Protein AF-A0A453SEP3-F1 (afdb_mon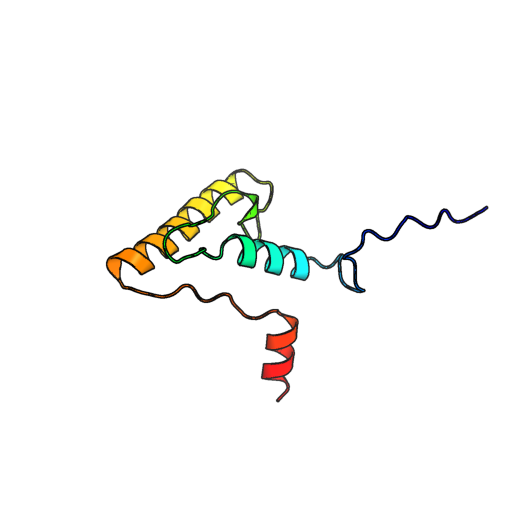omer)

Secondary structure (DSSP, 8-state):
---------TT--TTTTSHHHHHHHHHHHHS-BTTTB---SGGG-SS-TTSHHHHHHHHHHHHHHHHHHHHH-PPP-PPPPHHHHHHHHT-

Foldseek 3Di:
DDDPDPDDDPPDDPPNVDLLVQLLVLLVQQAADPLPRGDAALSNQSPRRPDPVSRVVRVVVRVVQNCCCVPVVDHDDRDDRPVVVVVVVVD

Radius of gyration: 17.07 Å; Cα contacts (8 Å, |Δi|>4): 82; chains: 1; bounding box: 42×41×43 Å

Organism: Aegilops tauschii subsp. strangulata (NCBI:txid200361)

Solvent-accessible surface area (backbone atoms only — not comparable to full-atom values): 5559 Å² total; per-residue (Å²): 134,84,80,84,77,74,81,80,64,93,81,70,56,97,74,71,86,41,69,67,55,56,32,53,48,10,53,59,56,39,51,60,50,92,87,77,46,76,40,62,33,22,66,34,18,63,88,34,53,84,35,73,67,13,24,54,50,21,44,53,55,41,48,52,54,51,48,36,32,76,76,68,67,48,78,89,75,81,76,78,56,72,74,54,52,57,56,61,74,73,107

Sequence (91 aa):
MAKLKRPRIHGAGPGSDDVSYLIDSARRMQAPVGGRVYFTGEHTSEHYNGYVHGAYLAGIDSADILMNKVLNNVEFKVRPKYDEEQKAEAK

InterPro domains:
  IPR002937 Amine oxidase [PF01593] (27-65)
  IPR036188 FAD/NAD(P)-binding domain superfamily [G3DSA:3.50.50.60] (17-85)
  IPR036188 FAD/NAD(P)-binding domain superfamily [SSF51905] (29-68)

Mean predicted aligned error: 11.3 Å

pLDDT: mean 76.24, std 20.93, range [32.62, 98.0]

Nearest PDB structures (foldseek):
  3kpf-assembly1_A  TM=9.218E-01  e=2.980E-04  Zea mays
  1b37-assembly2_B  TM=9.310E-01  e=9.243E-04  Zea mays
  4gur-assembly1_A  TM=9.193E-01  e=4.119E-01  Homo sapiens

Structure (mmCIF, N/CA/C/O backbone):
data_AF-A0A453SEP3-F1
#
_entry.id   AF-A0A453SEP3-F1
#
loop_
_atom_site.group_PDB
_atom_site.id
_atom_site.type_symbol
_atom_site.label_atom_id
_atom_site.label_alt_id
_atom_site.label_comp_id
_atom_site.label_asym_id
_atom_site.label_entity_id
_atom_site.label_seq_id
_atom_site.pdbx_PDB_ins_code
_atom_site.Cartn_x
_atom_site.Cartn_y
_atom_site.Cartn_z
_atom_site.occupancy
_atom_site.B_iso_or_equiv
_atom_site.auth_seq_id
_atom_site.auth_comp_id
_atom_site.auth_asym_id
_atom_site.auth_atom_id
_atom_site.pdbx_PDB_model_num
ATOM 1 N N . MET A 1 1 ? 31.135 32.931 -20.576 1.00 43.25 1 MET A N 1
ATOM 2 C CA . MET A 1 1 ? 30.053 31.920 -20.603 1.00 43.25 1 MET A CA 1
ATOM 3 C C . MET A 1 1 ? 29.103 32.189 -19.445 1.00 43.25 1 MET A C 1
ATOM 5 O O . MET A 1 1 ? 29.509 32.052 -18.298 1.00 43.25 1 MET A O 1
ATOM 9 N N . ALA A 1 2 ? 27.883 32.651 -19.723 1.00 40.91 2 ALA A N 1
ATOM 10 C CA . ALA A 1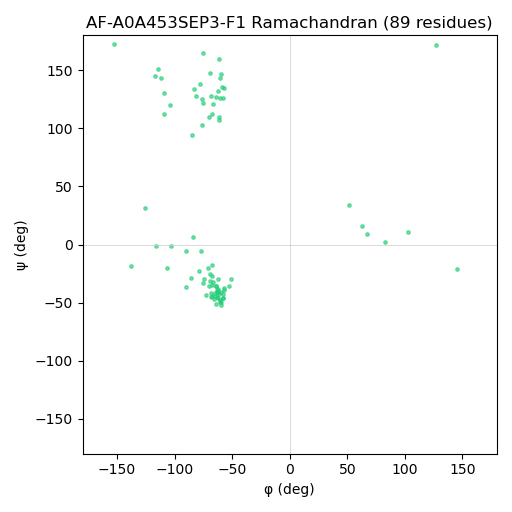 2 ? 26.882 32.901 -18.688 1.00 40.91 2 ALA A CA 1
ATOM 11 C C . ALA A 1 2 ? 26.301 31.562 -18.203 1.00 40.91 2 ALA A C 1
ATOM 13 O O . ALA A 1 2 ? 25.776 30.789 -19.002 1.00 40.91 2 ALA A O 1
ATOM 14 N N . LYS A 1 3 ? 26.411 31.267 -16.903 1.00 47.16 3 LYS A N 1
ATOM 15 C CA . LYS A 1 3 ? 25.736 30.114 -16.296 1.00 47.16 3 LYS A CA 1
ATOM 16 C C . LYS A 1 3 ? 24.234 30.406 -16.274 1.00 47.16 3 LYS A C 1
ATOM 18 O O . LYS A 1 3 ? 23.793 31.277 -15.527 1.00 47.16 3 LYS A O 1
ATOM 23 N N . LEU A 1 4 ? 23.458 29.696 -17.094 1.00 44.44 4 LEU A N 1
ATOM 24 C CA . LEU A 1 4 ? 21.996 29.749 -17.056 1.00 44.44 4 LEU A CA 1
ATOM 25 C C . LEU A 1 4 ? 21.528 29.260 -15.675 1.00 44.44 4 LEU A C 1
ATOM 27 O O . LEU A 1 4 ? 21.658 28.080 -15.343 1.00 44.44 4 LEU A O 1
ATOM 31 N N . LYS A 1 5 ? 21.016 30.170 -14.844 1.00 49.19 5 LYS A N 1
ATOM 32 C CA . LYS A 1 5 ? 20.440 29.829 -13.541 1.00 49.19 5 LYS A CA 1
ATOM 33 C C . LYS A 1 5 ? 19.061 29.225 -13.793 1.00 49.19 5 LYS A C 1
ATOM 35 O O . LYS A 1 5 ? 18.125 29.943 -14.131 1.00 49.19 5 LYS A O 1
ATOM 40 N N . ARG A 1 6 ? 18.960 27.897 -13.695 1.00 42.38 6 ARG A N 1
ATOM 41 C CA . ARG A 1 6 ? 17.690 27.175 -13.860 1.00 42.38 6 ARG A CA 1
ATOM 42 C C . ARG A 1 6 ? 16.681 27.689 -12.818 1.00 42.38 6 ARG A C 1
ATOM 44 O O . ARG A 1 6 ? 17.077 27.886 -11.664 1.00 42.38 6 ARG A O 1
ATOM 51 N N . PRO A 1 7 ? 15.419 27.953 -13.196 1.00 37.47 7 PRO A N 1
ATOM 52 C CA . PRO A 1 7 ? 14.418 28.441 -12.259 1.00 37.47 7 PRO A CA 1
ATOM 53 C C . PRO A 1 7 ? 14.182 27.402 -11.159 1.00 37.47 7 PRO A C 1
ATOM 55 O O . PRO A 1 7 ? 14.017 26.215 -11.434 1.00 37.47 7 PRO A O 1
ATOM 58 N N . ARG A 1 8 ? 14.184 27.858 -9.901 1.00 44.97 8 ARG A N 1
ATOM 59 C CA . ARG A 1 8 ? 13.777 27.040 -8.756 1.00 44.97 8 ARG A CA 1
ATOM 60 C C . ARG A 1 8 ? 12.278 26.782 -8.891 1.00 44.97 8 ARG A C 1
ATOM 62 O O . ARG A 1 8 ? 11.489 27.718 -8.763 1.00 44.97 8 ARG A O 1
ATOM 69 N N . ILE A 1 9 ? 11.894 25.533 -9.131 1.00 47.06 9 ILE A N 1
ATO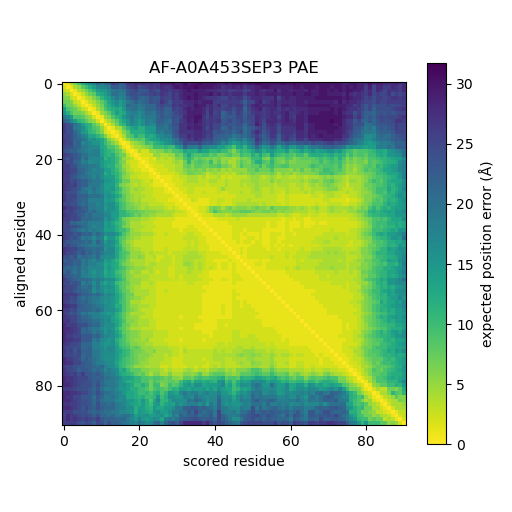M 70 C CA . ILE A 1 9 ? 10.530 25.082 -8.858 1.00 47.06 9 ILE A CA 1
ATOM 71 C C . ILE A 1 9 ? 10.254 25.330 -7.368 1.00 47.06 9 ILE A C 1
ATOM 73 O O . ILE A 1 9 ? 11.066 24.976 -6.508 1.00 47.06 9 ILE A O 1
ATOM 77 N N . HIS A 1 10 ? 9.168 26.041 -7.058 1.00 32.62 10 HIS A N 1
ATOM 78 C CA . HIS A 1 10 ? 8.760 26.290 -5.676 1.00 32.62 10 HIS A CA 1
ATOM 79 C C . HIS A 1 10 ? 8.467 24.935 -5.016 1.00 32.62 10 HIS A C 1
ATOM 81 O O . HIS A 1 10 ? 7.490 24.282 -5.364 1.00 32.62 10 HIS A O 1
ATOM 87 N N . GLY A 1 11 ? 9.358 24.497 -4.122 1.00 42.66 11 GLY A N 1
ATOM 88 C CA . GLY A 1 11 ? 9.270 23.211 -3.419 1.00 42.66 11 GLY A CA 1
ATOM 89 C C . GLY A 1 11 ? 10.620 22.534 -3.150 1.00 42.66 11 GLY A C 1
ATOM 90 O O . GLY A 1 11 ? 10.725 21.742 -2.221 1.00 42.66 11 GLY A O 1
ATOM 91 N N . ALA A 1 12 ? 11.673 22.877 -3.897 1.00 41.88 12 ALA A N 1
ATOM 92 C CA . ALA A 1 12 ? 13.000 22.285 -3.720 1.00 41.88 12 ALA A CA 1
ATOM 93 C C . ALA A 1 12 ? 13.807 23.009 -2.621 1.00 41.88 12 ALA A C 1
ATOM 95 O O . ALA A 1 12 ? 14.447 24.039 -2.865 1.00 41.88 12 ALA A O 1
ATOM 96 N N . GLY A 1 13 ? 13.741 22.485 -1.394 1.00 39.25 13 GLY A N 1
ATOM 97 C CA . GLY A 1 13 ? 14.729 22.756 -0.346 1.00 39.25 13 GLY A CA 1
ATOM 98 C C . GLY A 1 13 ? 16.042 21.991 -0.596 1.00 39.25 13 GLY A C 1
ATOM 99 O O . GLY A 1 13 ? 16.067 21.081 -1.428 1.00 39.25 13 GLY A O 1
ATOM 100 N N . PRO A 1 14 ? 17.145 22.352 0.082 1.00 38.25 14 PRO A N 1
ATOM 101 C CA . PRO A 1 14 ? 18.397 21.594 0.001 1.00 38.25 14 PRO A CA 1
ATOM 102 C C . PRO A 1 14 ? 18.161 20.153 0.503 1.00 38.25 14 PRO A C 1
ATOM 104 O O . PRO A 1 14 ? 17.618 19.988 1.591 1.00 38.25 14 PRO A O 1
ATOM 107 N N . GLY A 1 15 ? 18.505 19.140 -0.308 1.00 48.03 15 GLY A N 1
ATOM 108 C CA . GLY A 1 15 ? 18.208 17.711 -0.056 1.00 48.03 15 GLY A CA 1
ATOM 109 C C . GLY A 1 15 ? 17.033 17.125 -0.866 1.00 48.03 15 GLY A C 1
ATOM 110 O O . GLY A 1 15 ? 16.551 16.034 -0.586 1.00 48.03 15 GLY A O 1
ATOM 111 N N . SER A 1 16 ? 16.529 17.859 -1.865 1.00 50.84 16 SER A N 1
ATOM 112 C CA . SER A 1 16 ? 15.387 17.447 -2.708 1.00 50.84 16 SER A CA 1
ATOM 113 C C . SER A 1 16 ? 15.717 16.408 -3.789 1.00 50.84 16 SER A C 1
ATOM 115 O O . SER A 1 16 ? 14.799 15.906 -4.435 1.00 50.84 16 SER A O 1
ATOM 117 N N . ASP A 1 17 ? 16.995 16.061 -3.946 1.00 53.28 17 ASP A N 1
ATOM 118 C CA . ASP A 1 17 ? 17.484 15.109 -4.951 1.00 53.28 17 ASP A CA 1
ATOM 119 C C . ASP A 1 17 ? 17.801 13.726 -4.340 1.00 53.28 17 ASP A C 1
ATOM 121 O O . ASP A 1 17 ? 18.208 12.803 -5.047 1.00 53.28 17 ASP A O 1
ATOM 125 N N . ASP A 1 18 ? 17.621 13.571 -3.024 1.00 57.97 18 ASP A N 1
ATOM 126 C CA . ASP A 1 18 ? 18.017 12.373 -2.292 1.00 57.97 18 ASP A CA 1
ATOM 127 C C . ASP A 1 18 ? 16.940 11.282 -2.393 1.00 57.97 18 ASP A C 1
ATOM 129 O O . ASP A 1 18 ? 15.748 11.527 -2.191 1.00 57.97 18 ASP A O 1
ATOM 133 N N . VAL A 1 19 ? 17.363 10.042 -2.669 1.00 62.41 19 VAL A N 1
ATOM 134 C CA . VAL A 1 19 ? 16.492 8.853 -2.806 1.00 62.41 19 VAL A CA 1
ATOM 135 C C . VAL A 1 19 ? 15.547 8.688 -1.603 1.00 62.41 19 VAL A C 1
ATOM 137 O O . VAL A 1 19 ? 14.411 8.244 -1.761 1.00 62.41 19 VAL A O 1
ATOM 140 N N . SER A 1 20 ? 15.966 9.134 -0.416 1.00 66.44 20 SER A N 1
ATOM 141 C CA . SER A 1 20 ? 15.157 9.170 0.808 1.00 66.44 20 SER A CA 1
ATOM 142 C C . SER A 1 20 ? 13.861 9.977 0.660 1.00 66.44 20 SER A C 1
ATOM 144 O O . SER A 1 20 ? 12.821 9.569 1.170 1.00 66.44 20 SER A O 1
ATOM 146 N N . TYR A 1 21 ? 13.882 11.092 -0.078 1.00 67.00 21 TYR A N 1
ATOM 147 C CA . TYR A 1 21 ? 12.694 11.921 -0.303 1.00 67.00 21 TYR A CA 1
ATOM 148 C C . TYR A 1 21 ? 11.678 11.230 -1.217 1.00 67.00 21 TYR A C 1
ATOM 150 O O . TYR A 1 21 ? 10.468 11.359 -1.016 1.00 67.00 21 TYR A O 1
ATOM 158 N N . LEU A 1 22 ? 12.161 10.478 -2.211 1.00 67.69 22 LEU A N 1
ATOM 159 C CA . LEU A 1 22 ? 11.318 9.675 -3.101 1.00 67.69 22 LEU A CA 1
ATO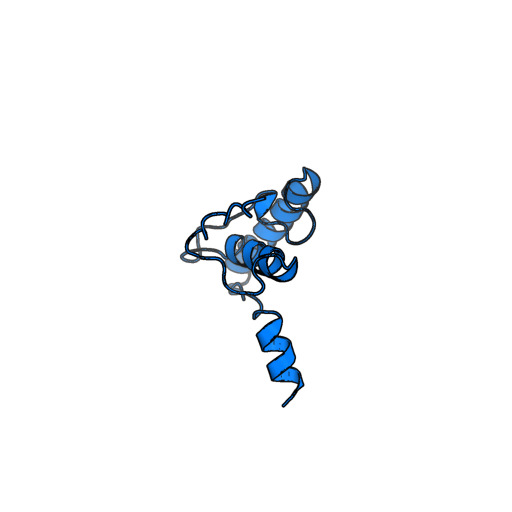M 160 C C . LEU A 1 22 ? 10.679 8.506 -2.346 1.00 67.69 22 LEU A C 1
ATOM 162 O O . LEU A 1 22 ? 9.483 8.263 -2.498 1.00 67.69 22 LEU A O 1
ATOM 166 N N . ILE A 1 23 ? 11.453 7.848 -1.482 1.00 70.25 23 ILE A N 1
ATOM 167 C CA . ILE A 1 23 ? 10.992 6.784 -0.583 1.00 70.25 23 ILE A CA 1
ATOM 168 C C . ILE A 1 23 ? 9.891 7.294 0.360 1.00 70.25 23 ILE A C 1
ATOM 170 O O . ILE A 1 23 ? 8.807 6.708 0.433 1.00 70.25 23 ILE A O 1
ATOM 174 N N . ASP A 1 24 ? 10.118 8.429 1.024 1.00 75.81 24 ASP A N 1
ATOM 175 C CA . ASP A 1 24 ? 9.126 9.053 1.906 1.00 75.81 24 ASP A CA 1
ATOM 176 C C . ASP A 1 24 ? 7.863 9.473 1.143 1.00 75.81 24 ASP A C 1
ATOM 178 O O . ASP A 1 24 ? 6.741 9.331 1.644 1.00 75.81 24 ASP A O 1
ATOM 182 N N . SER A 1 25 ? 8.029 9.970 -0.085 1.00 76.88 25 SER A N 1
ATOM 183 C CA . SER A 1 25 ? 6.910 10.356 -0.945 1.00 76.88 25 SER A CA 1
ATOM 184 C C . SER A 1 25 ? 6.067 9.142 -1.337 1.00 76.88 25 SER A C 1
ATOM 186 O O . SER A 1 25 ? 4.848 9.185 -1.183 1.00 76.88 25 SER A O 1
ATOM 188 N N . ALA A 1 26 ? 6.693 8.039 -1.761 1.00 81.69 26 ALA A N 1
ATOM 189 C CA . ALA A 1 26 ? 6.005 6.79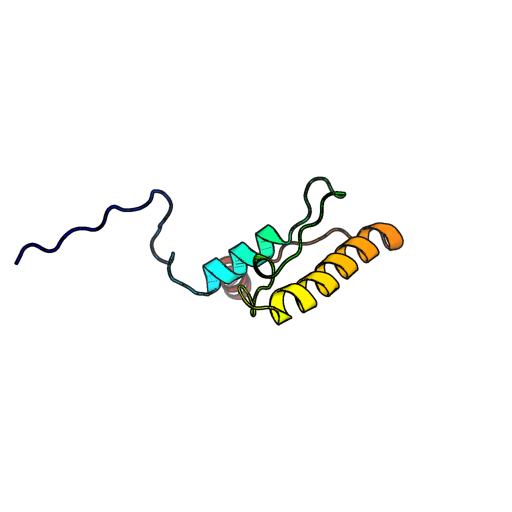0 -2.096 1.00 81.69 26 ALA A CA 1
ATOM 190 C C . ALA A 1 26 ? 5.196 6.244 -0.909 1.00 81.69 26 ALA A C 1
ATOM 192 O O . ALA A 1 26 ? 4.006 5.953 -1.048 1.00 81.69 26 ALA A O 1
ATOM 193 N N . ARG A 1 27 ? 5.790 6.222 0.293 1.00 80.69 27 ARG A N 1
ATOM 194 C CA . ARG A 1 27 ? 5.100 5.798 1.525 1.00 80.69 27 ARG A CA 1
ATOM 195 C C . ARG A 1 27 ? 3.886 6.656 1.847 1.00 80.69 27 ARG A C 1
ATOM 197 O O . ARG A 1 27 ? 2.857 6.147 2.288 1.00 80.69 27 ARG A O 1
ATOM 204 N N . ARG A 1 28 ? 3.992 7.971 1.655 1.00 84.88 28 ARG A N 1
ATOM 205 C CA . ARG A 1 28 ? 2.881 8.884 1.938 1.00 84.88 28 ARG A CA 1
ATOM 206 C C . ARG A 1 28 ? 1.781 8.799 0.886 1.00 84.88 28 ARG A C 1
ATOM 208 O O . ARG A 1 28 ? 0.623 8.980 1.244 1.00 84.88 28 ARG A O 1
ATOM 215 N N . MET A 1 29 ? 2.121 8.470 -0.360 1.00 86.31 29 MET A N 1
ATOM 216 C CA . MET A 1 29 ? 1.140 8.148 -1.400 1.00 86.31 29 MET A CA 1
ATOM 217 C C . MET A 1 29 ? 0.389 6.844 -1.105 1.00 86.31 29 MET A C 1
ATOM 219 O O . MET A 1 29 ? -0.791 6.759 -1.417 1.00 86.31 29 MET A O 1
ATOM 223 N N . GLN A 1 30 ? 1.026 5.860 -0.462 1.00 90.06 30 GLN A N 1
ATOM 224 C CA . GLN A 1 30 ? 0.365 4.612 -0.054 1.00 90.06 30 GLN A CA 1
ATOM 225 C C . GLN A 1 30 ? -0.624 4.804 1.116 1.00 90.06 30 GLN A C 1
ATOM 227 O O . GLN A 1 30 ? -1.506 3.971 1.331 1.00 90.06 30 GLN A O 1
ATOM 232 N N . ALA A 1 31 ? -0.500 5.893 1.884 1.00 91.06 31 ALA A N 1
ATOM 233 C CA . ALA A 1 31 ? -1.324 6.125 3.063 1.00 91.06 31 ALA A CA 1
ATOM 234 C C . ALA A 1 31 ? -2.817 6.286 2.700 1.00 91.06 31 ALA A C 1
ATOM 236 O O . ALA A 1 31 ? -3.163 7.140 1.879 1.00 91.06 31 ALA A O 1
ATOM 237 N N . PRO A 1 32 ? -3.728 5.524 3.333 1.00 92.56 32 PRO A N 1
ATOM 238 C CA . PRO A 1 32 ? -5.150 5.629 3.050 1.00 92.56 32 PRO A CA 1
ATOM 239 C C . PRO A 1 32 ? -5.735 6.956 3.539 1.00 92.56 32 PRO A C 1
ATOM 241 O O . PRO A 1 32 ? -5.347 7.499 4.576 1.00 92.56 32 PRO A O 1
ATOM 244 N N . VAL A 1 33 ? -6.736 7.451 2.813 1.00 93.19 33 VAL A N 1
ATOM 245 C CA . VAL A 1 33 ? -7.445 8.699 3.118 1.00 93.19 33 VAL A CA 1
ATOM 246 C C . VAL A 1 33 ? -8.860 8.376 3.595 1.00 93.19 33 VAL A C 1
ATOM 248 O O . VAL A 1 33 ? -9.589 7.590 2.984 1.00 93.19 33 VAL A O 1
ATOM 251 N N . GLY A 1 34 ? -9.255 8.965 4.726 1.00 89.44 34 GLY A N 1
ATOM 252 C CA . GLY A 1 34 ? -10.600 8.798 5.291 1.00 89.44 34 GLY A CA 1
ATOM 253 C C . GLY A 1 34 ? -10.952 7.360 5.701 1.00 89.44 34 GLY A C 1
ATOM 254 O O . GLY A 1 34 ? -12.130 7.046 5.853 1.00 89.44 34 GLY A O 1
ATOM 255 N N . GLY A 1 35 ? -9.955 6.475 5.832 1.00 85.75 35 GLY A N 1
ATOM 256 C CA . GLY A 1 35 ? -10.118 5.080 6.264 1.00 85.75 35 GLY A CA 1
ATOM 257 C C . GLY A 1 35 ? -10.875 4.169 5.291 1.00 85.75 35 GLY A C 1
ATOM 258 O O . GLY A 1 35 ? -11.247 3.062 5.668 1.00 85.75 35 GLY A O 1
ATOM 259 N N . ARG A 1 36 ? -11.160 4.635 4.069 1.00 92.31 36 ARG A N 1
ATOM 260 C CA . ARG A 1 36 ? -11.926 3.881 3.058 1.00 92.31 36 ARG A CA 1
ATOM 261 C C . ARG A 1 36 ? -11.350 3.984 1.651 1.00 92.31 36 ARG A C 1
ATOM 263 O O . ARG A 1 36 ? -11.684 3.158 0.810 1.00 92.31 36 ARG A O 1
ATOM 270 N N . VAL A 1 37 ? -10.509 4.983 1.392 1.00 95.12 37 VAL A N 1
ATOM 271 C CA . VAL A 1 37 ? -9.832 5.157 0.106 1.00 95.12 37 VAL A CA 1
ATOM 272 C C . VAL A 1 37 ? -8.384 4.724 0.270 1.00 95.12 37 VAL A C 1
ATOM 274 O O . VAL A 1 37 ? -7.660 5.289 1.089 1.00 95.12 37 VAL A O 1
ATOM 277 N N . TYR A 1 38 ? -7.987 3.718 -0.503 1.00 95.88 38 TYR A N 1
ATOM 278 C CA . TYR A 1 38 ? -6.653 3.125 -0.495 1.00 95.88 38 TYR A CA 1
ATOM 279 C C . TYR A 1 38 ? -6.006 3.335 -1.856 1.00 95.88 38 TYR A C 1
ATOM 281 O O . TYR A 1 38 ? -6.686 3.299 -2.882 1.00 95.88 38 TYR A O 1
ATOM 289 N N . PHE A 1 39 ? -4.696 3.550 -1.851 1.00 95.56 39 PHE A N 1
ATOM 290 C CA . PHE A 1 39 ? -3.917 3.814 -3.053 1.00 95.56 39 PHE A CA 1
ATOM 291 C C . PHE A 1 39 ? -2.981 2.648 -3.332 1.00 95.56 39 PHE A C 1
ATOM 293 O O . PHE A 1 39 ? -2.454 2.015 -2.417 1.00 95.56 39 PHE A O 1
ATOM 300 N N . THR A 1 40 ? -2.799 2.351 -4.610 1.00 96.69 40 THR A N 1
ATOM 301 C CA . THR A 1 40 ? -1.874 1.333 -5.100 1.00 96.69 40 THR A CA 1
ATOM 302 C C . THR A 1 40 ? -1.425 1.699 -6.514 1.00 96.69 40 THR A C 1
ATOM 304 O O . THR A 1 40 ? -1.956 2.637 -7.115 1.00 96.69 40 THR A O 1
ATOM 307 N N . GLY A 1 41 ? -0.463 0.956 -7.048 1.00 94.94 41 GLY A N 1
ATOM 308 C CA . GLY A 1 41 ? 0.157 1.192 -8.347 1.00 94.94 41 GLY A CA 1
ATOM 309 C C . GLY A 1 41 ? 1.675 1.262 -8.235 1.00 94.94 41 GLY A C 1
ATOM 310 O O . GLY A 1 41 ? 2.242 1.281 -7.144 1.00 94.94 41 GLY A O 1
ATOM 311 N N . GLU A 1 42 ? 2.364 1.303 -9.373 1.00 95.25 42 GLU A N 1
ATOM 312 C CA . GLU A 1 42 ? 3.830 1.322 -9.399 1.00 95.25 42 GLU A CA 1
ATOM 313 C C . GLU A 1 42 ? 4.400 2.493 -8.601 1.00 95.25 42 GLU A C 1
ATOM 315 O O . GLU A 1 42 ? 5.362 2.318 -7.861 1.00 95.25 42 GLU A O 1
ATOM 320 N N . HIS A 1 43 ? 3.767 3.665 -8.668 1.00 92.38 43 HIS A N 1
ATOM 321 C CA . HIS A 1 43 ? 4.252 4.857 -7.983 1.00 92.38 43 HIS A CA 1
ATOM 322 C C . HIS A 1 43 ? 4.190 4.775 -6.449 1.00 92.38 43 HIS A C 1
ATOM 324 O O . HIS A 1 43 ? 4.873 5.545 -5.776 1.00 92.38 43 HIS A O 1
ATOM 330 N N . THR A 1 44 ? 3.408 3.850 -5.881 1.00 91.56 44 THR A N 1
ATOM 331 C CA . THR A 1 44 ? 3.342 3.640 -4.427 1.00 91.56 44 THR A CA 1
ATOM 332 C C . THR A 1 44 ? 4.367 2.620 -3.928 1.00 91.56 44 THR A C 1
ATOM 334 O O . THR A 1 44 ? 4.492 2.435 -2.722 1.00 91.56 44 THR A O 1
ATOM 337 N N . SER A 1 45 ? 5.111 1.958 -4.824 1.00 90.38 45 SER A N 1
ATOM 338 C CA . SER A 1 45 ? 6.208 1.069 -4.438 1.00 90.38 45 SER A CA 1
ATOM 339 C C . SER A 1 45 ? 7.437 1.880 -4.028 1.00 90.38 45 SER A C 1
ATOM 341 O O . SER A 1 45 ? 7.946 2.686 -4.803 1.00 90.38 45 SER A O 1
ATOM 343 N N . GLU A 1 46 ? 7.945 1.636 -2.821 1.00 85.81 46 GLU A N 1
ATOM 344 C CA . GLU A 1 46 ? 9.117 2.335 -2.282 1.00 85.81 46 GLU A CA 1
ATOM 345 C C . GLU A 1 46 ? 10.393 2.070 -3.097 1.00 85.81 46 GLU A C 1
ATOM 347 O O . GLU A 1 46 ? 11.175 2.983 -3.352 1.00 85.81 46 GLU A O 1
ATOM 352 N N . HIS A 1 47 ? 10.598 0.822 -3.524 1.00 87.38 47 HIS A N 1
ATOM 353 C CA . HIS A 1 47 ? 11.846 0.386 -4.160 1.00 87.38 47 HIS A CA 1
ATOM 354 C C . HIS A 1 47 ? 11.726 0.155 -5.669 1.00 87.38 47 HIS A C 1
ATOM 356 O O . HIS A 1 47 ? 12.737 0.165 -6.366 1.00 87.38 47 HIS A O 1
ATOM 362 N N . TYR A 1 48 ? 10.509 -0.038 -6.182 1.00 90.25 48 TYR A N 1
ATOM 363 C CA . TYR A 1 48 ? 10.271 -0.441 -7.572 1.00 90.25 48 TYR A CA 1
ATOM 364 C C . TYR A 1 48 ? 9.309 0.506 -8.301 1.00 90.25 48 TYR A C 1
ATOM 366 O O . TYR A 1 48 ? 8.559 0.093 -9.188 1.00 90.25 48 TYR A O 1
ATOM 374 N N . ASN A 1 49 ? 9.331 1.789 -7.936 1.00 87.81 49 ASN A N 1
ATOM 375 C CA . ASN A 1 49 ? 8.557 2.822 -8.614 1.00 87.81 49 ASN A CA 1
ATOM 376 C C . ASN A 1 49 ? 8.901 2.888 -10.112 1.00 87.81 49 ASN A C 1
ATOM 378 O O . ASN A 1 49 ? 10.070 2.843 -10.494 1.00 87.81 49 ASN A O 1
ATOM 382 N N . GLY A 1 50 ? 7.874 2.974 -10.959 1.00 91.62 50 GLY A N 1
ATOM 383 C CA . GLY A 1 50 ? 8.017 3.044 -12.414 1.00 91.62 50 GLY A CA 1
ATOM 384 C C . GLY A 1 50 ? 8.197 1.690 -13.106 1.00 91.62 50 GLY A C 1
ATOM 385 O O . GLY A 1 50 ? 8.336 1.655 -14.328 1.00 91.62 50 GLY A O 1
ATOM 386 N N . TYR A 1 51 ? 8.158 0.576 -12.365 1.00 95.56 51 TYR A N 1
ATOM 387 C CA . TYR A 1 51 ? 8.252 -0.773 -12.922 1.00 95.56 51 TYR A CA 1
ATOM 388 C C . TYR A 1 51 ? 6.967 -1.580 -12.730 1.00 95.56 51 TYR A C 1
ATOM 390 O O . TYR A 1 51 ? 6.261 -1.457 -11.731 1.00 95.56 51 TYR A O 1
ATOM 398 N N . VAL A 1 52 ? 6.721 -2.512 -13.656 1.00 97.50 52 VAL A N 1
ATOM 399 C CA . VAL A 1 52 ? 5.560 -3.421 -13.623 1.00 97.50 52 VAL A CA 1
ATOM 400 C C . VAL A 1 52 ? 5.514 -4.260 -12.342 1.00 97.50 52 VAL A C 1
ATOM 402 O O . VAL A 1 52 ? 4.458 -4.408 -11.732 1.00 97.50 52 VAL A O 1
ATOM 405 N N . HIS A 1 53 ? 6.657 -4.788 -11.897 1.00 96.62 53 HIS A N 1
ATOM 406 C CA . HIS A 1 53 ? 6.717 -5.567 -10.656 1.00 96.62 53 HIS A CA 1
ATOM 407 C C . HIS A 1 53 ? 6.488 -4.693 -9.414 1.00 96.62 53 HIS A C 1
ATOM 409 O O . HIS A 1 53 ? 5.980 -5.193 -8.416 1.00 96.62 53 HIS A O 1
ATOM 415 N N . GLY A 1 54 ? 6.776 -3.389 -9.493 1.00 95.44 54 GLY A N 1
ATOM 416 C CA . GLY A 1 54 ? 6.397 -2.432 -8.459 1.00 95.44 54 GLY A CA 1
ATOM 417 C C . GLY A 1 54 ? 4.885 -2.319 -8.307 1.00 95.44 54 GLY A C 1
ATOM 418 O O . GLY A 1 54 ? 4.397 -2.410 -7.187 1.00 95.44 54 GLY A O 1
ATOM 419 N N . ALA A 1 55 ? 4.138 -2.219 -9.413 1.00 97.12 55 ALA A N 1
ATOM 420 C CA . ALA A 1 55 ? 2.671 -2.234 -9.378 1.00 97.12 55 ALA A CA 1
ATOM 421 C C . ALA A 1 55 ? 2.116 -3.551 -8.817 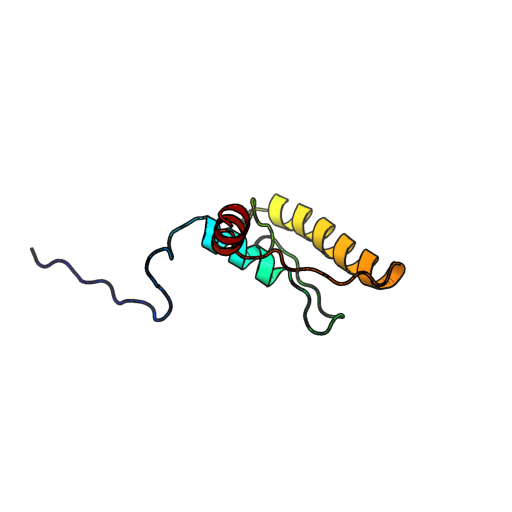1.00 97.12 55 ALA A C 1
ATOM 423 O O . ALA A 1 55 ? 1.191 -3.532 -8.009 1.00 97.12 55 ALA A O 1
ATOM 424 N N . TYR A 1 56 ? 2.693 -4.691 -9.213 1.00 98.00 56 TYR A N 1
ATOM 425 C CA . TYR A 1 56 ? 2.287 -6.003 -8.703 1.00 98.00 56 TYR A CA 1
ATOM 426 C C . TYR A 1 56 ? 2.455 -6.111 -7.180 1.00 98.00 56 TYR A C 1
ATOM 428 O O . TYR A 1 56 ? 1.504 -6.453 -6.479 1.00 98.00 56 TYR A O 1
ATOM 436 N N . LEU A 1 57 ? 3.645 -5.780 -6.664 1.00 96.88 57 LEU A N 1
ATOM 437 C CA . LEU A 1 57 ? 3.941 -5.857 -5.231 1.00 96.88 57 LEU A CA 1
ATOM 438 C C . LEU A 1 57 ? 3.138 -4.826 -4.430 1.00 96.88 57 LEU A C 1
ATOM 440 O O . LEU A 1 57 ? 2.516 -5.182 -3.435 1.00 96.88 57 LEU A O 1
ATOM 444 N N . ALA A 1 58 ? 3.052 -3.581 -4.910 1.00 95.88 58 ALA A N 1
ATOM 445 C CA . ALA A 1 58 ? 2.242 -2.547 -4.269 1.00 95.88 58 ALA A CA 1
ATOM 446 C C . ALA A 1 58 ? 0.744 -2.898 -4.239 1.00 95.88 58 ALA A C 1
ATOM 448 O O . ALA A 1 58 ? 0.0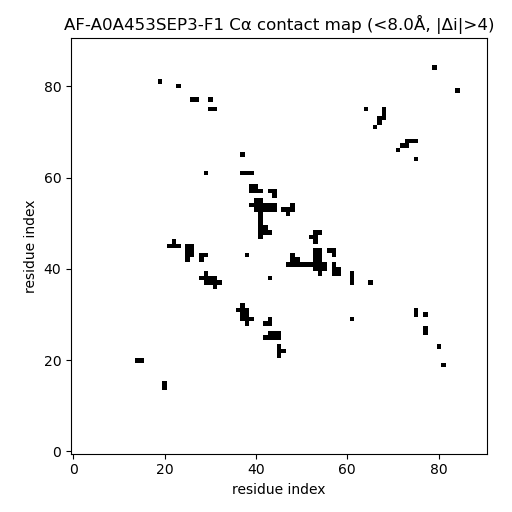29 -2.473 -3.331 1.00 95.88 58 ALA A O 1
ATOM 449 N N . GLY A 1 59 ? 0.254 -3.665 -5.219 1.00 97.12 59 GLY A N 1
ATOM 450 C CA . GLY A 1 59 ? -1.104 -4.212 -5.227 1.00 97.12 59 GLY A CA 1
ATOM 451 C C . GLY A 1 59 ? -1.363 -5.125 -4.034 1.00 97.12 59 GLY A C 1
ATOM 452 O O . GLY A 1 59 ? -2.365 -4.958 -3.337 1.00 97.12 59 GLY A O 1
ATOM 453 N N . ILE A 1 60 ? -0.435 -6.051 -3.785 1.00 98.00 60 ILE A N 1
ATOM 454 C CA . ILE A 1 60 ? -0.487 -6.980 -2.649 1.00 98.00 60 ILE A CA 1
ATOM 455 C C . ILE A 1 60 ? -0.400 -6.201 -1.332 1.00 98.00 60 ILE A C 1
ATOM 457 O O . ILE A 1 60 ? -1.292 -6.331 -0.496 1.00 98.00 60 ILE A O 1
ATOM 461 N N . ASP A 1 61 ? 0.592 -5.318 -1.188 1.00 95.25 61 ASP A N 1
ATOM 462 C CA . ASP A 1 61 ? 0.800 -4.541 0.041 1.00 95.25 61 ASP A CA 1
ATOM 463 C C . ASP A 1 61 ? -0.434 -3.699 0.405 1.00 95.25 61 ASP A C 1
ATOM 465 O O . ASP A 1 61 ? -0.894 -3.693 1.549 1.00 95.25 61 ASP A O 1
ATOM 469 N N . SER A 1 62 ? -1.019 -2.993 -0.568 1.00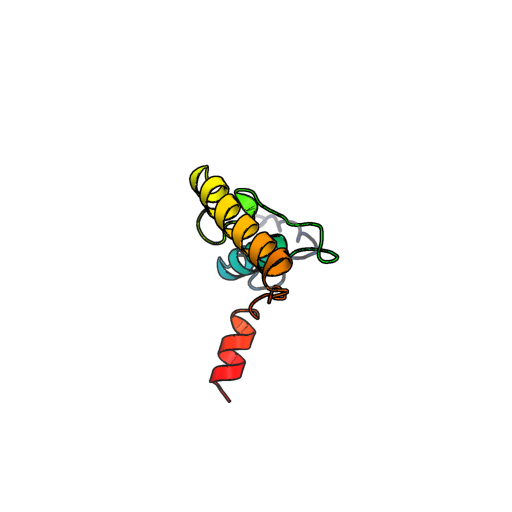 95.50 62 SER A N 1
ATOM 470 C CA . SER A 1 62 ? -2.209 -2.170 -0.329 1.00 95.50 62 SER A CA 1
ATOM 471 C C . SER A 1 62 ? -3.448 -3.007 -0.003 1.00 95.50 62 SER A C 1
ATOM 473 O O . SER A 1 62 ? -4.265 -2.586 0.823 1.00 95.50 62 SER A O 1
ATOM 475 N N . ALA A 1 63 ? -3.589 -4.193 -0.606 1.00 97.00 63 ALA A N 1
ATOM 476 C CA . ALA A 1 63 ? -4.656 -5.128 -0.263 1.00 97.00 63 ALA A CA 1
ATOM 477 C C . ALA A 1 63 ? -4.507 -5.640 1.177 1.00 97.00 63 ALA A C 1
ATOM 479 O O . ALA A 1 63 ? -5.494 -5.657 1.912 1.00 97.00 63 ALA A O 1
ATOM 480 N N . ASP A 1 64 ? -3.292 -5.960 1.620 1.00 96.38 64 ASP A N 1
ATOM 481 C CA . ASP A 1 64 ? -3.027 -6.388 2.997 1.00 96.38 64 ASP A CA 1
ATOM 482 C C . ASP A 1 64 ? -3.341 -5.284 4.015 1.00 96.38 64 ASP A C 1
ATOM 484 O O . ASP A 1 64 ? -3.923 -5.553 5.071 1.00 96.38 64 ASP A O 1
ATOM 488 N N . ILE A 1 65 ? -3.028 -4.021 3.702 1.00 94.38 65 ILE A N 1
ATOM 489 C CA . ILE A 1 65 ? -3.399 -2.876 4.551 1.00 94.38 65 ILE A CA 1
ATOM 490 C C . ILE A 1 65 ? -4.929 -2.758 4.656 1.00 94.38 65 ILE A C 1
ATOM 492 O O . ILE A 1 65 ? -5.464 -2.595 5.758 1.00 94.38 65 ILE A O 1
ATOM 496 N N . LEU A 1 66 ? -5.647 -2.856 3.531 1.00 96.00 66 LEU A N 1
ATOM 497 C CA . LEU A 1 66 ? -7.113 -2.823 3.506 1.00 96.00 66 LEU A CA 1
ATOM 498 C C . LEU A 1 66 ? -7.709 -3.974 4.325 1.00 96.00 66 LEU A C 1
ATOM 500 O O . LEU A 1 66 ? -8.567 -3.740 5.178 1.00 96.00 66 LEU A O 1
ATOM 504 N N . MET A 1 67 ? -7.247 -5.204 4.097 1.00 97.06 67 MET A N 1
ATOM 505 C CA . MET A 1 67 ? -7.760 -6.391 4.782 1.00 97.06 67 MET A CA 1
ATOM 506 C C . MET A 1 67 ? -7.518 -6.312 6.287 1.00 97.06 67 MET A C 1
ATOM 508 O O . MET A 1 67 ? -8.428 -6.590 7.064 1.00 97.06 67 MET A O 1
ATOM 512 N N . ASN A 1 68 ? -6.349 -5.841 6.722 1.00 95.25 68 ASN A N 1
ATOM 513 C CA . ASN A 1 68 ? -6.079 -5.627 8.143 1.00 95.25 68 ASN A CA 1
ATOM 514 C C . ASN A 1 68 ? -6.981 -4.558 8.765 1.00 95.25 68 ASN A C 1
ATOM 516 O O . ASN A 1 68 ? -7.403 -4.708 9.914 1.00 95.25 68 ASN A O 1
ATOM 520 N N . LYS A 1 69 ? -7.335 -3.504 8.024 1.00 95.56 69 LYS A N 1
ATOM 521 C CA . LYS A 1 69 ? -8.303 -2.523 8.521 1.00 95.56 69 LYS A CA 1
ATOM 522 C C . LYS A 1 69 ? -9.709 -3.116 8.628 1.00 95.56 69 LYS A C 1
ATOM 524 O O . LYS A 1 69 ? -10.371 -2.904 9.638 1.00 95.56 69 LYS A O 1
ATOM 529 N N . VAL A 1 70 ? -10.168 -3.853 7.618 1.00 96.12 70 VAL A N 1
ATOM 530 C CA . VAL A 1 70 ? -11.539 -4.392 7.571 1.00 96.12 70 VAL A CA 1
ATOM 531 C C . VAL A 1 70 ? -11.736 -5.544 8.555 1.00 96.12 70 VAL A C 1
ATOM 533 O O . VAL A 1 70 ? -12.751 -5.588 9.244 1.00 96.12 70 VAL A O 1
ATOM 536 N N . LEU A 1 71 ? -10.777 -6.466 8.630 1.00 96.88 71 LEU A N 1
ATOM 537 C CA . LEU A 1 71 ? -10.899 -7.702 9.406 1.00 96.88 71 LEU A CA 1
ATOM 538 C C . LEU A 1 71 ? -10.405 -7.541 10.844 1.00 96.88 71 LEU A C 1
ATOM 540 O O . LEU A 1 71 ? -10.998 -8.102 11.760 1.00 96.88 71 LEU A O 1
ATOM 544 N N . ASN A 1 72 ? -9.343 -6.756 11.043 1.00 96.31 72 ASN A N 1
ATOM 545 C CA . ASN A 1 72 ? -8.642 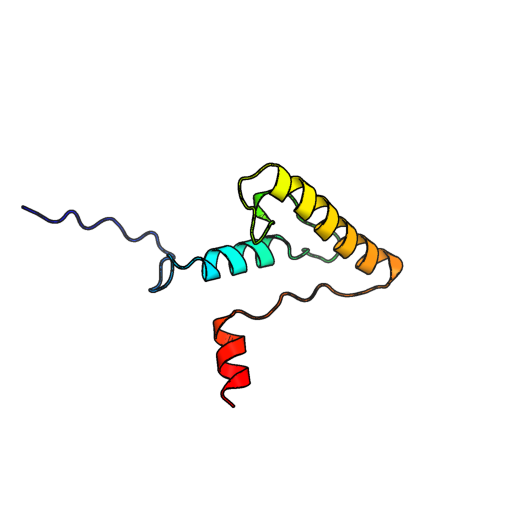-6.660 12.326 1.00 96.31 72 ASN A CA 1
ATOM 546 C C . ASN A 1 72 ? -8.719 -5.255 12.956 1.00 96.31 72 ASN A C 1
ATOM 548 O O . ASN A 1 72 ? -8.185 -5.045 14.043 1.00 96.31 72 ASN A O 1
ATOM 552 N N . ASN A 1 73 ? -9.362 -4.284 12.290 1.00 93.81 73 ASN A N 1
ATOM 553 C CA . ASN A 1 73 ? -9.441 -2.876 12.703 1.00 93.81 73 ASN A CA 1
ATOM 554 C C . ASN A 1 73 ? -8.074 -2.236 13.031 1.00 93.81 73 ASN A C 1
ATOM 556 O O . ASN A 1 73 ? -7.966 -1.373 13.904 1.00 93.81 73 ASN A O 1
ATOM 560 N N . VAL A 1 74 ? -7.021 -2.649 12.322 1.00 93.31 74 VAL A N 1
ATOM 561 C CA . VAL A 1 74 ? -5.670 -2.099 12.486 1.00 93.31 74 VAL A CA 1
ATOM 562 C C . VAL A 1 74 ? -5.548 -0.793 11.704 1.00 93.31 74 VAL A C 1
ATOM 564 O O . VAL A 1 74 ? -5.853 -0.743 10.514 1.00 93.31 74 VAL A O 1
ATOM 567 N N . GLU A 1 75 ? -5.093 0.272 12.366 1.00 90.00 75 GLU A N 1
ATOM 568 C CA . GLU A 1 75 ? -4.816 1.552 11.707 1.00 90.00 75 GLU A CA 1
ATOM 569 C C . GLU A 1 75 ? -3.485 1.526 10.954 1.00 90.00 75 GLU A C 1
ATOM 571 O O . GLU A 1 75 ? -2.469 1.048 11.469 1.00 90.00 75 GLU A O 1
ATOM 576 N N . PHE A 1 76 ? -3.474 2.108 9.754 1.00 88.00 76 PHE A N 1
ATOM 577 C CA . PHE A 1 76 ? -2.241 2.303 9.001 1.00 88.00 76 PHE A CA 1
ATOM 578 C C . PHE A 1 76 ? -1.353 3.340 9.696 1.00 88.00 76 PHE A C 1
ATOM 580 O O . PHE A 1 76 ? -1.783 4.459 9.981 1.00 88.00 76 PHE A O 1
ATOM 587 N N . LYS A 1 77 ? -0.090 2.982 9.939 1.00 86.19 77 LYS A N 1
ATOM 588 C CA . LYS A 1 77 ? 0.908 3.874 10.531 1.00 86.19 77 LYS A CA 1
ATOM 589 C C . LYS A 1 77 ? 1.934 4.254 9.475 1.00 86.19 77 LYS A C 1
ATOM 591 O O . LYS A 1 77 ? 2.733 3.423 9.055 1.00 86.19 77 LYS A O 1
ATOM 596 N N . VAL A 1 78 ? 1.935 5.526 9.082 1.00 80.12 78 VAL A N 1
ATOM 597 C CA . VAL A 1 78 ? 3.019 6.085 8.267 1.00 80.12 78 VAL A CA 1
ATOM 598 C C . VAL A 1 78 ? 4.281 6.088 9.133 1.00 80.12 78 VAL A C 1
ATOM 600 O O . VAL A 1 78 ? 4.277 6.696 10.205 1.00 80.12 78 VAL A O 1
ATOM 603 N N . ARG A 1 79 ? 5.343 5.402 8.694 1.00 69.94 79 ARG A N 1
ATOM 604 C CA . ARG A 1 79 ? 6.647 5.467 9.371 1.00 69.94 79 ARG A CA 1
ATOM 605 C C . ARG A 1 79 ? 7.170 6.914 9.375 1.00 69.94 79 ARG A C 1
ATOM 607 O O . ARG A 1 79 ? 6.923 7.633 8.403 1.00 69.94 79 ARG A O 1
ATOM 614 N N . PRO A 1 80 ? 7.837 7.361 10.454 1.00 63.53 80 PRO A N 1
ATOM 615 C CA . PRO A 1 80 ? 8.432 8.691 10.503 1.00 63.53 80 PRO A CA 1
ATOM 616 C C . PRO A 1 80 ? 9.496 8.860 9.410 1.00 63.53 80 PRO A C 1
ATOM 618 O O . PRO A 1 80 ? 10.008 7.885 8.861 1.00 63.53 80 PRO A O 1
ATOM 621 N N . LYS A 1 81 ? 9.795 10.118 9.073 1.00 61.78 81 LYS A N 1
ATOM 622 C CA . LYS A 1 81 ? 10.867 10.438 8.125 1.00 61.78 81 LYS A CA 1
ATOM 623 C C . LYS A 1 81 ? 12.203 9.909 8.645 1.00 61.78 81 LYS A C 1
ATOM 625 O O . LYS A 1 81 ? 12.453 9.975 9.848 1.00 61.78 81 LYS A O 1
ATOM 630 N N . TYR A 1 82 ? 13.079 9.500 7.732 1.00 57.56 82 TYR A N 1
ATOM 631 C CA . TYR A 1 82 ? 14.417 8.980 8.050 1.00 57.56 82 TYR A CA 1
ATOM 632 C C . TYR A 1 82 ? 15.234 9.929 8.958 1.00 57.56 82 TYR A C 1
ATOM 634 O O . TYR A 1 82 ? 15.932 9.492 9.871 1.00 57.56 82 TYR A O 1
ATOM 642 N N . ASP A 1 83 ? 15.086 11.246 8.768 1.00 55.78 83 ASP A N 1
ATOM 643 C CA . ASP A 1 83 ? 15.764 12.272 9.577 1.00 55.78 83 ASP A CA 1
ATOM 644 C C . ASP A 1 83 ? 15.277 12.323 11.037 1.00 55.78 83 ASP A C 1
ATOM 646 O O . ASP A 1 83 ? 16.006 12.754 11.930 1.00 55.78 83 ASP A O 1
ATOM 650 N N . GLU A 1 84 ? 14.034 11.915 11.296 1.00 58.19 84 GLU A N 1
ATOM 651 C CA . GLU A 1 84 ? 13.442 11.895 12.636 1.00 58.19 84 GLU A CA 1
ATOM 652 C C . GLU A 1 84 ? 13.785 10.595 13.382 1.00 58.19 84 GLU A C 1
ATOM 654 O O . GLU A 1 84 ? 13.942 10.624 14.601 1.00 58.19 84 GLU A O 1
ATOM 659 N N . GLU A 1 85 ? 13.990 9.482 12.666 1.00 55.00 85 GLU A N 1
ATOM 660 C CA . GLU A 1 85 ? 14.509 8.228 13.239 1.00 55.00 85 GLU A CA 1
ATOM 661 C C . GLU A 1 85 ? 15.951 8.406 13.745 1.00 55.00 85 GLU A C 1
ATOM 663 O O . GLU A 1 85 ? 16.240 8.065 14.891 1.00 55.00 85 GLU A O 1
ATOM 668 N N . GLN A 1 86 ? 16.828 9.070 12.978 1.00 53.38 86 GLN A N 1
ATOM 669 C CA . GLN A 1 86 ? 18.202 9.361 13.427 1.00 53.38 86 GLN A CA 1
ATOM 670 C C . GLN A 1 86 ? 18.256 10.296 14.647 1.00 53.38 86 GLN A C 1
ATOM 672 O O . GLN A 1 86 ? 19.103 10.129 15.523 1.00 53.38 86 GLN A O 1
ATOM 677 N N . LYS A 1 87 ? 17.348 11.279 14.744 1.00 52.53 87 LYS A N 1
ATOM 678 C CA . LYS A 1 87 ? 17.250 12.157 15.927 1.00 52.53 87 LYS A CA 1
ATOM 679 C C . LYS A 1 87 ? 16.731 11.424 17.163 1.00 52.53 87 LYS A C 1
ATOM 681 O O . LYS A 1 87 ? 17.087 11.807 18.274 1.00 52.53 87 LYS A O 1
ATOM 686 N N . ALA A 1 88 ? 15.872 10.422 16.978 1.00 54.94 88 ALA A N 1
ATOM 687 C CA . ALA A 1 88 ? 15.323 9.622 18.066 1.00 54.94 88 ALA A CA 1
ATOM 688 C C . ALA A 1 88 ? 16.341 8.613 18.621 1.00 54.94 88 ALA A C 1
ATOM 690 O O . ALA A 1 88 ? 16.331 8.363 19.820 1.00 54.94 88 ALA A O 1
ATOM 691 N N . GLU A 1 89 ? 17.233 8.080 17.780 1.00 54.50 89 GLU A N 1
ATOM 692 C CA . GLU A 1 89 ? 18.327 7.187 18.199 1.00 54.50 89 GLU A CA 1
ATOM 693 C C . GLU A 1 89 ? 19.523 7.935 18.815 1.00 54.50 89 GLU A C 1
ATOM 695 O O . GLU A 1 89 ? 20.287 7.359 19.586 1.00 54.50 89 GLU A O 1
ATOM 700 N N . ALA A 1 90 ? 19.684 9.226 18.508 1.00 55.34 90 ALA A N 1
ATOM 701 C CA . ALA A 1 90 ? 20.751 10.073 19.044 1.00 55.34 90 ALA A CA 1
ATOM 702 C C . ALA A 1 90 ? 20.447 10.692 20.429 1.00 55.34 90 ALA A C 1
ATOM 704 O O . ALA A 1 90 ? 21.219 11.535 20.896 1.00 55.34 90 ALA A O 1
ATOM 705 N N . LYS A 1 91 ? 19.331 10.321 21.071 1.00 47.03 91 LYS A N 1
ATOM 706 C CA . LYS A 1 91 ? 18.887 10.833 22.377 1.00 47.03 91 LYS A CA 1
ATOM 707 C C . LYS A 1 91 ? 18.858 9.727 23.426 1.00 47.03 91 LYS A C 1
ATOM 709 O O . LYS A 1 91 ? 19.266 10.025 24.570 1.00 47.03 91 LYS A O 1
#